Protein AF-A0A8T1XCQ8-F1 (afdb_monomer)

Organism: NCBI:txid109152

Sequence (102 aa):
MEADQSRLREYVTASRTLLNAAQDKGDVPDEIQRVQELVECLDNNAKKIAAALAANRRRGADTGADTTAQLLMEQKQYISKMMKLFEQLSNKESVASQAAQP

Secondary structure (DSSP, 8-state):
-HHHHHHHHHHHHHHHHHHHHHHTTT---HHHHHHHHHHHHHHHHHHHHHHHHHHHHHH--GGGHHHHHHHHHHHHHHHHHHHHHHHHHHHHHHHHHHHT--

Nearest PDB structures (foldseek):
  8szz-assembly1_R  TM=9.173E-01  e=1.543E+00  synthetic construct
  6msr-assembly1_B  TM=6.359E-01  e=7.732E-01  synthetic construct
  8dt0-assembly1_A  TM=6.681E-01  e=1.985E+00  synthetic construct
  2e9x-assembly1_A  TM=6.942E-01  e=5.777E+00  Homo sapiens

Structure (mmCIF, N/CA/C/O backbone):
data_AF-A0A8T1XCQ8-F1
#
_entry.id   AF-A0A8T1XCQ8-F1
#
loop_
_atom_site.group_PDB
_atom_site.id
_atom_site.type_symbol
_atom_site.label_atom_id
_atom_site.label_alt_id
_atom_site.label_comp_id
_atom_site.label_asym_id
_atom_site.label_entity_id
_atom_site.label_seq_id
_atom_site.pdbx_PDB_ins_code
_atom_site.Cartn_x
_atom_site.Cartn_y
_atom_site.Cartn_z
_atom_site.occupancy
_atom_site.B_iso_or_equiv
_atom_site.auth_seq_id
_atom_site.auth_comp_id
_atom_site.auth_asym_id
_atom_site.auth_atom_id
_atom_site.pdbx_PDB_model_num
ATOM 1 N N . MET A 1 1 ? 9.352 -15.071 -6.914 1.00 57.88 1 MET A N 1
ATOM 2 C CA . MET A 1 1 ? 9.074 -13.700 -7.400 1.00 57.88 1 MET A CA 1
ATOM 3 C C . MET A 1 1 ? 7.632 -13.537 -7.883 1.00 57.88 1 MET A C 1
ATOM 5 O O . MET A 1 1 ? 6.895 -12.862 -7.186 1.00 57.88 1 MET A O 1
ATOM 9 N N . GLU A 1 2 ? 7.183 -14.176 -8.975 1.00 57.50 2 GLU A N 1
ATOM 10 C CA . GLU A 1 2 ? 5.760 -14.120 -9.412 1.00 57.50 2 GLU A CA 1
ATOM 11 C C . GLU A 1 2 ? 4.790 -14.688 -8.352 1.00 57.50 2 GLU A C 1
ATOM 13 O O . GLU A 1 2 ? 3.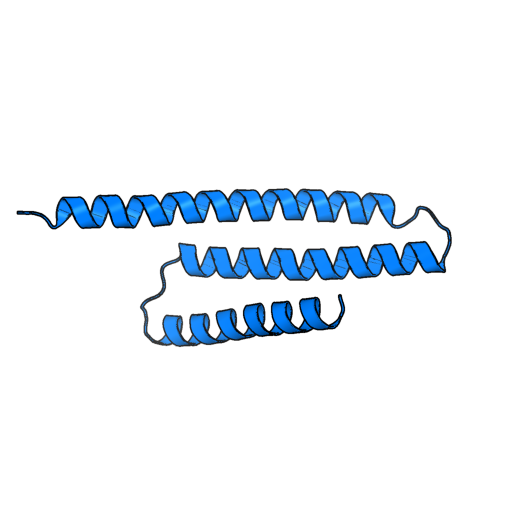792 -14.061 -8.007 1.00 57.50 2 GLU A O 1
ATOM 18 N N . ALA A 1 3 ? 5.131 -15.835 -7.752 1.00 62.53 3 ALA A N 1
ATOM 19 C CA . ALA A 1 3 ? 4.321 -16.458 -6.699 1.00 62.53 3 ALA A CA 1
ATOM 20 C C . ALA A 1 3 ? 4.194 -15.588 -5.430 1.00 62.53 3 ALA A C 1
ATOM 22 O O . ALA A 1 3 ? 3.142 -15.567 -4.795 1.00 62.53 3 ALA A O 1
ATOM 23 N N . ASP A 1 4 ? 5.242 -14.836 -5.079 1.00 68.12 4 ASP A N 1
ATOM 24 C CA . ASP A 1 4 ? 5.253 -13.972 -3.889 1.00 68.12 4 ASP A CA 1
ATOM 25 C C . ASP A 1 4 ? 4.395 -12.718 -4.099 1.00 68.12 4 ASP A C 1
ATOM 27 O O . ASP A 1 4 ? 3.681 -12.295 -3.190 1.00 68.12 4 ASP A O 1
ATOM 31 N N . GLN A 1 5 ? 4.398 -12.162 -5.317 1.00 68.00 5 GLN A N 1
ATOM 32 C CA . GLN A 1 5 ? 3.514 -11.054 -5.688 1.00 68.00 5 GLN A CA 1
ATOM 33 C C . GLN A 1 5 ? 2.043 -11.487 -5.752 1.00 68.00 5 GLN A C 1
ATOM 35 O O . GLN A 1 5 ? 1.173 -10.733 -5.316 1.00 68.00 5 GLN A O 1
ATOM 40 N N . SER A 1 6 ? 1.758 -12.706 -6.232 1.00 76.44 6 SER A N 1
ATOM 41 C CA . SER A 1 6 ? 0.397 -13.266 -6.226 1.00 76.44 6 SER A CA 1
ATOM 42 C C . SER A 1 6 ? -0.155 -13.381 -4.804 1.00 76.44 6 SER A C 1
ATOM 44 O O . SER A 1 6 ? -1.247 -12.889 -4.525 1.00 76.44 6 SER A O 1
ATOM 46 N N . ARG A 1 7 ? 0.634 -13.935 -3.872 1.00 84.75 7 ARG A N 1
ATOM 47 C CA . ARG A 1 7 ? 0.224 -14.077 -2.465 1.00 84.75 7 ARG A CA 1
ATOM 48 C C . ARG A 1 7 ? 0.046 -12.734 -1.767 1.00 84.75 7 ARG A C 1
ATOM 50 O O . ARG A 1 7 ? -0.919 -12.561 -1.032 1.00 84.75 7 ARG A O 1
ATOM 57 N N . LEU A 1 8 ? 0.938 -11.767 -2.003 1.00 83.75 8 LEU A N 1
ATOM 58 C CA . LEU A 1 8 ? 0.767 -10.415 -1.460 1.00 83.75 8 LEU A CA 1
ATOM 59 C C . LEU A 1 8 ? -0.566 -9.815 -1.914 1.00 83.75 8 LEU A C 1
ATOM 61 O O . LEU A 1 8 ? -1.312 -9.281 -1.098 1.00 83.75 8 LEU A O 1
ATOM 65 N N . ARG A 1 9 ? -0.898 -9.952 -3.200 1.00 85.19 9 ARG A N 1
ATOM 66 C CA . ARG A 1 9 ? -2.149 -9.432 -3.752 1.00 85.19 9 ARG A CA 1
ATOM 67 C C . ARG A 1 9 ? -3.381 -10.088 -3.137 1.00 85.19 9 ARG A C 1
ATOM 69 O O . ARG A 1 9 ? -4.359 -9.394 -2.855 1.00 85.19 9 ARG A O 1
ATOM 76 N N . GLU A 1 10 ? -3.331 -11.399 -2.928 1.00 87.75 10 GLU A N 1
ATOM 77 C CA . GLU A 1 10 ? -4.378 -12.142 -2.225 1.00 87.75 10 GLU A CA 1
ATOM 78 C C . GLU A 1 10 ? -4.565 -11.604 -0.805 1.00 87.75 10 GLU A C 1
ATOM 80 O O . GLU A 1 10 ? -5.693 -11.295 -0.429 1.00 87.75 10 GLU A O 1
ATOM 85 N N . TYR A 1 11 ? -3.479 -11.391 -0.054 1.00 88.25 11 TYR A N 1
ATOM 86 C CA . TYR A 1 11 ? -3.561 -10.829 1.295 1.00 88.25 11 TYR A CA 1
ATOM 87 C C . TYR A 1 11 ? -4.124 -9.408 1.309 1.00 88.25 11 TYR A C 1
ATOM 89 O O . TYR A 1 11 ? -5.043 -9.140 2.074 1.00 88.25 11 TYR A O 1
ATOM 97 N N . VAL A 1 12 ? -3.646 -8.511 0.440 1.00 90.25 12 VAL A N 1
ATOM 98 C CA . VAL A 1 12 ? -4.161 -7.131 0.366 1.00 90.25 12 VAL A CA 1
ATOM 99 C C . VAL A 1 12 ? -5.662 -7.121 0.061 1.00 90.25 12 VAL A C 1
ATOM 101 O O . VAL A 1 12 ? -6.422 -6.396 0.705 1.00 90.25 12 VAL A O 1
ATOM 104 N N . THR A 1 13 ? -6.102 -7.969 -0.872 1.00 91.00 13 THR A N 1
ATOM 105 C CA . THR A 1 13 ? -7.514 -8.078 -1.273 1.00 91.00 13 THR A CA 1
ATOM 106 C C . THR A 1 13 ? -8.377 -8.693 -0.168 1.00 91.00 13 THR A C 1
ATOM 108 O O . THR A 1 13 ? -9.467 -8.194 0.126 1.00 91.00 13 THR A O 1
ATOM 111 N N . ALA A 1 14 ? -7.898 -9.765 0.466 1.00 89.88 14 ALA A N 1
ATOM 112 C CA . ALA A 1 14 ? -8.591 -10.423 1.567 1.00 89.88 14 ALA A CA 1
ATOM 113 C C . ALA A 1 14 ? -8.742 -9.477 2.765 1.00 89.88 14 ALA A C 1
ATOM 115 O O . ALA A 1 14 ? -9.842 -9.352 3.301 1.00 89.88 14 ALA A O 1
ATOM 116 N N . SER A 1 15 ? -7.686 -8.742 3.126 1.00 90.75 15 SER A N 1
ATOM 117 C CA . SER A 1 15 ? -7.727 -7.753 4.205 1.00 90.75 15 SER A CA 1
ATOM 118 C C . SER A 1 15 ? -8.732 -6.637 3.931 1.00 90.75 15 SER A C 1
ATOM 120 O O . SER A 1 15 ? -9.530 -6.329 4.811 1.00 90.75 15 SER A O 1
ATOM 122 N N . ARG A 1 16 ? -8.793 -6.093 2.704 1.00 94.00 16 ARG A N 1
ATOM 123 C CA . ARG A 1 16 ? -9.830 -5.112 2.329 1.00 94.00 16 ARG A CA 1
ATOM 124 C C . ARG A 1 16 ? -11.240 -5.687 2.452 1.00 94.00 16 ARG A C 1
ATOM 126 O O . ARG A 1 16 ? -12.139 -5.012 2.937 1.00 94.00 16 ARG A O 1
ATOM 133 N N . THR A 1 17 ? -11.431 -6.933 2.027 1.00 92.50 17 THR A N 1
ATOM 134 C CA . THR A 1 17 ? -12.735 -7.608 2.095 1.00 92.50 17 THR A CA 1
ATOM 135 C C . THR A 1 17 ? -13.197 -7.774 3.542 1.00 92.50 17 THR A C 1
ATOM 137 O O . THR A 1 17 ? -14.332 -7.438 3.873 1.00 92.50 17 THR A O 1
ATOM 140 N N . LEU A 1 18 ? -12.306 -8.252 4.415 1.00 89.50 18 LEU A N 1
ATOM 141 C CA . LEU A 1 18 ? -12.586 -8.410 5.843 1.00 89.50 18 LEU A CA 1
ATOM 142 C C . LEU A 1 18 ? -12.851 -7.065 6.520 1.00 89.50 18 LEU A C 1
ATOM 144 O O . LEU A 1 18 ? -13.761 -6.963 7.338 1.00 89.50 18 LEU A O 1
ATOM 148 N N . LEU A 1 19 ? -12.089 -6.037 6.152 1.00 91.38 19 LEU A N 1
ATOM 149 C CA . LEU A 1 19 ? -12.243 -4.689 6.678 1.00 91.38 19 LEU A CA 1
ATOM 150 C C . LEU A 1 19 ? -13.607 -4.089 6.329 1.00 91.38 19 LEU A C 1
ATOM 152 O O . LEU A 1 19 ? -14.286 -3.593 7.220 1.00 91.38 19 LEU A O 1
ATOM 156 N N . ASN A 1 20 ? -14.041 -4.204 5.073 1.00 91.12 20 ASN A N 1
ATOM 157 C CA . ASN A 1 20 ? -15.367 -3.748 4.653 1.00 91.12 20 ASN A CA 1
ATOM 158 C C . ASN A 1 20 ? -16.471 -4.479 5.440 1.00 91.12 20 ASN A C 1
ATOM 160 O O . ASN A 1 20 ? -17.373 -3.851 5.983 1.00 91.12 20 ASN A O 1
ATOM 164 N N . ALA A 1 21 ? -16.349 -5.803 5.591 1.00 88.38 21 ALA A N 1
ATOM 165 C CA . ALA A 1 21 ? -17.307 -6.595 6.364 1.00 88.38 21 ALA A CA 1
ATOM 166 C C . ALA A 1 21 ? -17.329 -6.234 7.864 1.00 88.38 21 ALA A C 1
ATOM 168 O O . ALA A 1 21 ? -18.342 -6.442 8.534 1.00 88.38 21 ALA A O 1
ATOM 169 N N . ALA A 1 22 ? -16.217 -5.738 8.412 1.00 86.31 22 ALA A N 1
ATOM 170 C CA . ALA A 1 22 ? -16.142 -5.235 9.780 1.00 86.31 22 ALA A CA 1
ATOM 171 C C . ALA A 1 22 ? -16.720 -3.812 9.902 1.00 86.31 22 ALA A C 1
ATOM 173 O O . ALA A 1 22 ? -17.389 -3.512 10.890 1.00 86.31 22 ALA A O 1
ATOM 174 N N . GLN A 1 23 ? -16.542 -2.961 8.886 1.00 88.62 23 GLN A N 1
ATOM 175 C CA . GLN A 1 23 ? -17.154 -1.629 8.824 1.00 88.62 23 GLN A CA 1
ATOM 176 C C . GLN A 1 23 ? -18.678 -1.701 8.783 1.00 88.62 23 GLN A C 1
ATOM 178 O O . GLN A 1 23 ? -19.336 -0.949 9.497 1.00 88.62 23 GLN A O 1
ATOM 183 N N . ASP A 1 24 ? -19.235 -2.662 8.045 1.00 86.94 24 ASP A N 1
ATOM 184 C CA . ASP A 1 24 ? -20.681 -2.914 8.011 1.00 86.94 24 ASP A CA 1
ATOM 185 C C . ASP A 1 24 ? -21.246 -3.300 9.392 1.00 86.94 24 ASP A C 1
ATOM 187 O O . ASP A 1 24 ? -22.437 -3.135 9.657 1.00 86.94 24 ASP A O 1
ATOM 191 N N . LYS A 1 25 ? -20.389 -3.802 10.291 1.00 86.19 25 LYS A N 1
ATOM 192 C CA . LYS A 1 25 ? -20.727 -4.145 11.681 1.00 86.19 25 LYS A CA 1
ATOM 193 C C . LYS A 1 25 ? -20.452 -3.005 12.668 1.00 86.19 25 LYS A C 1
ATOM 195 O O . LYS A 1 25 ? -20.800 -3.139 13.837 1.00 86.19 25 LYS A O 1
ATOM 200 N N . GLY A 1 26 ? -19.875 -1.897 12.199 1.00 79.69 26 GLY A N 1
ATOM 201 C CA . GLY A 1 26 ? -19.688 -0.659 12.954 1.00 79.69 26 GLY A CA 1
ATOM 202 C C . GLY A 1 26 ? -18.443 -0.588 13.840 1.00 79.69 26 GLY A C 1
ATOM 203 O O . GLY A 1 26 ? -18.341 0.358 14.613 1.00 79.69 26 GLY A O 1
ATOM 204 N N . ASP A 1 27 ? -17.507 -1.539 13.745 1.00 75.69 27 ASP A N 1
ATOM 205 C CA . ASP A 1 27 ? -16.420 -1.672 14.729 1.00 75.69 27 ASP A CA 1
ATOM 206 C C . ASP A 1 27 ? -15.032 -1.744 14.077 1.00 75.69 27 ASP A C 1
ATOM 208 O O . ASP A 1 27 ? -14.320 -2.748 14.132 1.00 75.69 27 ASP A O 1
ATOM 212 N N . VAL A 1 28 ? -14.659 -0.668 13.379 1.00 82.75 28 VAL A N 1
ATOM 213 C CA . VAL A 1 28 ? -13.341 -0.534 12.749 1.00 82.75 28 VAL A CA 1
ATOM 214 C C . VAL A 1 28 ? -12.747 0.829 13.092 1.00 82.75 28 VAL A C 1
ATOM 216 O O . VAL A 1 28 ? -13.295 1.844 12.664 1.00 82.75 28 VAL A O 1
ATOM 219 N N . PRO A 1 29 ? -11.608 0.877 13.805 1.00 84.50 29 PRO A N 1
ATOM 220 C CA . PRO A 1 29 ? -10.896 2.124 14.043 1.00 84.50 29 PRO A CA 1
ATOM 221 C C . PRO A 1 29 ? -10.399 2.762 12.739 1.00 84.50 29 PRO A C 1
ATOM 223 O O . PRO A 1 29 ? -9.870 2.072 11.859 1.00 84.50 29 PRO A O 1
ATOM 226 N N . ASP A 1 30 ? -10.482 4.090 12.650 1.00 86.12 30 ASP A N 1
ATOM 227 C CA . ASP A 1 30 ? -10.008 4.872 11.499 1.00 86.12 30 ASP A CA 1
ATOM 228 C C . ASP A 1 30 ? -8.540 4.577 11.154 1.00 86.12 30 ASP A C 1
ATOM 230 O O . ASP A 1 30 ? -8.147 4.563 9.985 1.00 86.12 30 ASP A O 1
ATOM 234 N N . GLU A 1 31 ? -7.703 4.309 12.159 1.00 83.81 31 GLU A N 1
ATOM 235 C CA . GLU A 1 31 ? -6.300 3.966 11.948 1.00 83.81 31 GLU A CA 1
ATOM 236 C C . GLU A 1 31 ? -6.126 2.647 11.184 1.00 83.81 31 GLU A C 1
ATOM 238 O O . GLU A 1 31 ? -5.230 2.555 10.345 1.00 83.81 31 GLU A O 1
ATOM 243 N N . ILE A 1 32 ? -6.992 1.652 11.410 1.00 85.25 32 ILE A N 1
ATOM 244 C CA . ILE A 1 32 ? -6.957 0.363 10.700 1.00 85.25 32 ILE A CA 1
ATOM 245 C C . ILE A 1 32 ? -7.359 0.556 9.238 1.00 85.25 32 ILE A C 1
ATOM 247 O O . ILE A 1 32 ? -6.686 0.047 8.336 1.00 85.25 32 ILE A O 1
ATOM 251 N N . GLN A 1 33 ? -8.391 1.367 8.993 1.00 88.62 33 GLN A N 1
ATOM 252 C CA . GLN A 1 33 ? -8.776 1.773 7.642 1.00 88.62 33 GLN A CA 1
ATOM 253 C C . GLN A 1 33 ? -7.607 2.440 6.908 1.00 88.62 33 GLN A C 1
ATOM 255 O O . GLN A 1 33 ? -7.290 2.099 5.765 1.00 88.62 33 GLN A O 1
ATOM 260 N N . ARG A 1 34 ? -6.912 3.346 7.597 1.00 88.81 34 ARG A N 1
ATOM 261 C CA . ARG A 1 34 ? -5.791 4.095 7.034 1.00 88.81 34 ARG A CA 1
ATOM 262 C C . ARG A 1 34 ? -4.555 3.232 6.786 1.00 88.81 34 ARG A C 1
ATOM 264 O O . ARG A 1 34 ? -3.847 3.461 5.806 1.00 88.81 34 ARG A O 1
ATOM 271 N N . VAL A 1 35 ? -4.294 2.230 7.627 1.00 89.25 35 VAL A N 1
ATOM 272 C CA . VAL A 1 35 ? -3.243 1.230 7.377 1.00 89.25 35 VAL A CA 1
ATOM 273 C C . VAL A 1 35 ? -3.550 0.445 6.102 1.00 89.25 35 VAL A C 1
ATOM 275 O O . VAL A 1 35 ? -2.671 0.331 5.249 1.00 89.25 35 VAL A O 1
ATOM 278 N N . GLN A 1 36 ? -4.788 -0.024 5.916 1.00 92.38 36 GLN A N 1
ATOM 279 C CA . GLN A 1 36 ? -5.167 -0.760 4.706 1.00 92.38 36 GLN A CA 1
ATOM 280 C C . GLN A 1 36 ? -4.999 0.089 3.433 1.00 92.38 36 GLN A C 1
ATOM 282 O O . GLN A 1 36 ? -4.449 -0.388 2.441 1.00 92.38 36 GLN A O 1
ATOM 287 N N . GLU A 1 37 ? -5.404 1.361 3.459 1.00 92.62 37 GLU A N 1
ATOM 288 C CA . GLU A 1 37 ? -5.201 2.283 2.330 1.00 92.62 37 GLU A CA 1
ATOM 289 C C . GLU A 1 37 ? -3.714 2.471 1.990 1.00 92.62 37 GLU A C 1
ATOM 291 O O . GLU A 1 37 ? -3.330 2.490 0.818 1.00 92.62 37 GLU A O 1
ATOM 296 N N . LEU A 1 38 ? -2.851 2.575 3.005 1.00 90.06 38 LEU A N 1
ATOM 297 C CA . LEU A 1 38 ? -1.408 2.722 2.807 1.00 90.06 38 LEU A CA 1
ATOM 298 C C . LEU A 1 38 ? -0.768 1.446 2.243 1.00 90.06 38 LEU A C 1
ATOM 300 O O . LEU A 1 38 ? 0.117 1.541 1.391 1.00 90.06 38 LEU A O 1
ATOM 304 N N . VAL A 1 39 ? -1.225 0.266 2.670 1.00 91.56 39 VAL A N 1
ATOM 305 C CA . VAL A 1 39 ? -0.788 -1.026 2.117 1.00 91.56 39 VAL A CA 1
ATOM 306 C C . VAL A 1 39 ? -1.159 -1.140 0.635 1.00 91.56 39 VAL A C 1
ATOM 308 O O . VAL A 1 39 ? -0.325 -1.528 -0.183 1.00 91.56 39 VAL A O 1
ATOM 311 N N . GLU A 1 40 ? -2.370 -0.737 0.254 1.00 92.31 40 GLU A N 1
ATOM 312 C CA . GLU A 1 40 ? -2.800 -0.718 -1.150 1.00 92.31 40 GLU A CA 1
ATOM 313 C C . GLU A 1 40 ? -1.995 0.275 -1.996 1.00 92.31 40 GLU A C 1
ATOM 315 O O . GLU A 1 40 ? -1.635 -0.022 -3.139 1.00 92.31 40 GLU A O 1
ATOM 320 N N . CYS A 1 41 ? -1.652 1.438 -1.433 1.00 91.69 41 CYS A N 1
ATOM 321 C CA . CYS A 1 41 ? -0.751 2.391 -2.081 1.00 91.69 41 CYS A CA 1
ATOM 322 C C . CYS A 1 41 ? 0.640 1.783 -2.328 1.00 91.69 41 CYS A C 1
ATOM 324 O O . CYS A 1 41 ? 1.196 1.949 -3.417 1.00 91.69 41 CYS A O 1
ATOM 326 N N . LEU A 1 42 ? 1.193 1.041 -1.358 1.00 89.75 42 LEU A N 1
ATOM 327 C CA . LEU A 1 42 ? 2.473 0.347 -1.526 1.00 89.75 42 LEU A CA 1
ATOM 328 C C . LEU A 1 42 ? 2.426 -0.709 -2.632 1.00 89.75 42 LEU A C 1
ATOM 330 O O . LEU A 1 42 ? 3.316 -0.721 -3.485 1.00 89.75 42 LEU A O 1
ATOM 334 N N . ASP A 1 43 ? 1.397 -1.558 -2.639 1.00 90.00 43 ASP A N 1
ATOM 335 C CA . ASP A 1 43 ? 1.212 -2.596 -3.661 1.00 90.00 43 ASP A CA 1
ATOM 336 C C . ASP A 1 43 ? 1.099 -1.977 -5.066 1.00 90.00 43 ASP A C 1
ATOM 338 O O . ASP A 1 43 ? 1.759 -2.402 -6.019 1.00 90.00 43 ASP A O 1
ATOM 342 N N . ASN A 1 44 ? 0.341 -0.886 -5.198 1.00 91.56 44 ASN A N 1
ATOM 343 C CA . ASN A 1 44 ? 0.226 -0.163 -6.462 1.00 91.56 44 ASN A CA 1
ATOM 344 C C . ASN A 1 44 ? 1.553 0.464 -6.913 1.00 91.56 44 ASN A C 1
ATOM 346 O O . ASN A 1 44 ? 1.898 0.370 -8.096 1.00 91.56 44 ASN A O 1
ATOM 350 N N . ASN A 1 45 ? 2.328 1.059 -6.003 1.00 90.81 45 ASN A N 1
ATOM 351 C CA . ASN A 1 45 ? 3.640 1.603 -6.353 1.00 90.81 45 ASN A CA 1
ATOM 352 C C . ASN A 1 45 ? 4.629 0.499 -6.735 1.00 90.81 45 ASN A C 1
ATOM 354 O O . ASN A 1 45 ? 5.368 0.667 -7.704 1.00 90.81 45 ASN A O 1
ATOM 358 N N . ALA A 1 46 ? 4.603 -0.649 -6.054 1.00 89.25 46 ALA A N 1
ATOM 359 C CA . ALA A 1 46 ? 5.424 -1.803 -6.415 1.00 89.25 46 ALA A CA 1
ATOM 360 C C . ALA A 1 46 ? 5.136 -2.285 -7.850 1.00 89.25 46 ALA A C 1
ATOM 362 O O . ALA A 1 46 ? 6.072 -2.500 -8.624 1.00 89.25 46 ALA A O 1
ATOM 363 N N . LYS A 1 47 ? 3.859 -2.360 -8.255 1.00 89.81 47 LYS A N 1
ATOM 364 C CA . LYS A 1 47 ? 3.469 -2.709 -9.636 1.00 89.81 47 LYS A CA 1
ATOM 365 C C . LYS A 1 47 ? 3.958 -1.689 -10.660 1.00 89.81 47 LYS A C 1
ATOM 367 O O . LYS A 1 47 ? 4.484 -2.075 -11.702 1.00 89.81 47 LYS A O 1
ATOM 372 N N . LYS A 1 48 ? 3.807 -0.391 -10.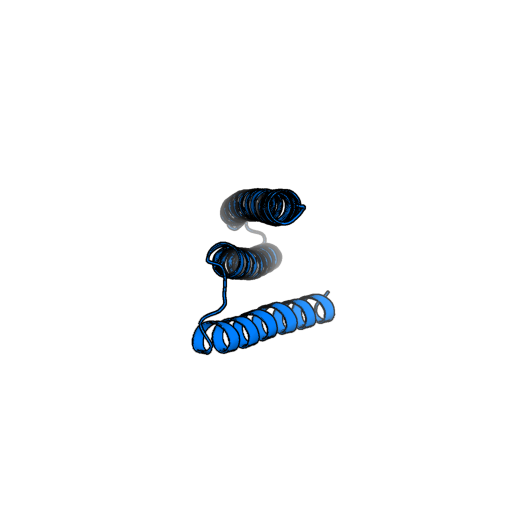375 1.00 89.31 48 LYS A N 1
ATOM 373 C CA . LYS A 1 48 ? 4.267 0.683 -11.272 1.00 89.31 48 LYS A CA 1
ATOM 374 C C . LYS A 1 48 ? 5.788 0.664 -11.443 1.00 89.31 48 LYS A C 1
ATOM 376 O O . LYS A 1 48 ? 6.265 0.790 -12.567 1.00 89.31 48 LYS A O 1
ATOM 381 N N . ILE A 1 49 ? 6.537 0.437 -10.360 1.00 87.31 49 ILE A N 1
ATO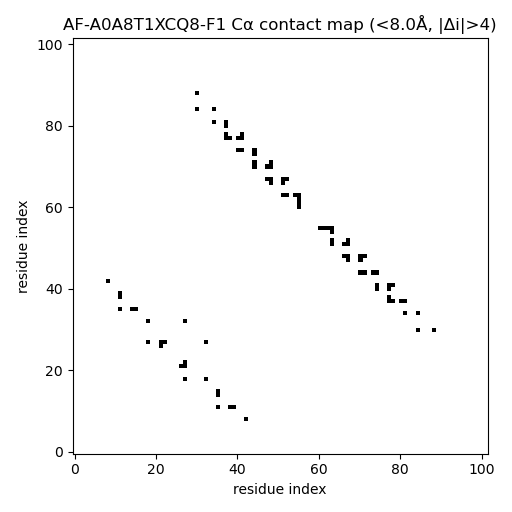M 382 C CA . ILE A 1 49 ? 7.997 0.274 -10.401 1.00 87.31 49 ILE A CA 1
ATOM 383 C C . ILE A 1 49 ? 8.367 -0.942 -11.254 1.00 87.31 49 ILE A C 1
ATOM 385 O O . ILE A 1 49 ? 9.176 -0.820 -12.170 1.00 87.31 49 ILE A O 1
ATOM 389 N N . ALA A 1 50 ? 7.746 -2.100 -11.014 1.00 87.62 50 ALA A N 1
ATOM 390 C CA . ALA A 1 50 ? 8.010 -3.306 -11.798 1.00 87.62 50 ALA A CA 1
ATOM 391 C C . ALA A 1 50 ? 7.742 -3.086 -13.300 1.00 87.62 50 ALA A C 1
ATOM 393 O O . ALA A 1 50 ? 8.554 -3.482 -14.139 1.00 87.62 50 ALA A O 1
ATOM 394 N N . ALA A 1 51 ? 6.649 -2.396 -13.642 1.00 86.44 51 ALA A N 1
ATOM 395 C CA . ALA A 1 51 ? 6.316 -2.045 -15.020 1.00 86.44 51 ALA A CA 1
ATOM 396 C C . ALA A 1 51 ? 7.342 -1.085 -15.650 1.00 86.44 51 ALA A C 1
ATOM 398 O O . ALA A 1 51 ? 7.778 -1.319 -16.779 1.00 86.44 51 ALA A O 1
ATOM 399 N N . ALA A 1 52 ? 7.766 -0.044 -14.925 1.00 85.00 52 ALA A N 1
ATOM 400 C CA . ALA A 1 52 ? 8.779 0.907 -15.386 1.00 85.00 52 ALA A CA 1
ATOM 401 C C . ALA A 1 52 ? 10.137 0.224 -15.623 1.00 85.00 52 ALA A C 1
ATOM 403 O O . ALA A 1 52 ? 10.760 0.414 -16.669 1.00 85.00 52 ALA A O 1
ATOM 404 N N . LEU A 1 53 ? 10.558 -0.651 -14.705 1.00 84.50 53 LEU A N 1
ATOM 405 C CA . LEU A 1 53 ? 11.788 -1.436 -14.839 1.00 84.50 53 LEU A CA 1
ATOM 406 C C . LEU A 1 53 ? 11.727 -2.400 -16.034 1.00 84.50 53 LEU A C 1
ATOM 408 O O . LEU A 1 53 ? 12.684 -2.496 -16.806 1.00 84.50 53 LEU A O 1
ATOM 412 N N . ALA A 1 54 ? 10.596 -3.084 -16.233 1.00 84.88 54 ALA A N 1
ATOM 413 C CA . ALA A 1 54 ? 10.395 -3.963 -17.383 1.00 84.88 54 ALA A CA 1
ATOM 414 C C . ALA A 1 54 ? 10.414 -3.189 -18.715 1.00 84.88 54 ALA A C 1
ATOM 416 O O . ALA A 1 54 ? 10.969 -3.677 -19.703 1.00 84.88 54 ALA A O 1
ATOM 417 N N . ALA A 1 55 ? 9.843 -1.980 -18.745 1.00 79.94 55 ALA A N 1
ATOM 418 C CA . ALA A 1 55 ? 9.864 -1.102 -19.912 1.00 79.94 55 ALA A CA 1
ATOM 419 C C . ALA A 1 55 ? 11.284 -0.610 -20.238 1.00 79.94 55 ALA A C 1
ATOM 421 O O . ALA A 1 55 ? 11.706 -0.723 -21.393 1.00 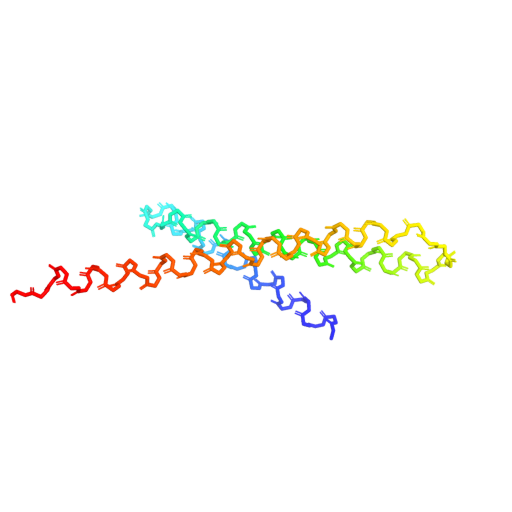79.94 55 ALA A O 1
ATOM 422 N N . ASN A 1 56 ? 12.046 -0.161 -19.233 1.00 80.38 56 ASN A N 1
ATOM 423 C CA . ASN A 1 56 ? 13.446 0.248 -19.401 1.00 80.38 56 ASN A CA 1
ATOM 424 C C . ASN A 1 56 ? 14.310 -0.902 -19.933 1.00 80.38 56 ASN A C 1
ATOM 426 O O . ASN A 1 56 ? 15.058 -0.718 -20.893 1.00 80.38 56 ASN A O 1
ATOM 430 N N . ARG A 1 57 ? 14.149 -2.119 -19.390 1.00 77.88 57 ARG A N 1
ATOM 431 C CA . ARG A 1 57 ? 14.893 -3.304 -19.852 1.00 77.88 57 ARG A CA 1
ATOM 432 C C . ARG A 1 57 ? 14.627 -3.639 -21.323 1.00 77.88 57 ARG A C 1
ATOM 434 O O . ARG A 1 57 ? 15.524 -4.121 -22.004 1.00 77.88 57 ARG A O 1
ATOM 441 N N . ARG A 1 58 ? 13.404 -3.409 -21.814 1.00 75.25 58 ARG A N 1
ATOM 442 C CA . ARG A 1 58 ? 13.017 -3.700 -23.207 1.00 75.25 58 ARG A CA 1
ATOM 443 C C . ARG A 1 58 ? 13.456 -2.624 -24.198 1.00 75.25 58 ARG A C 1
ATOM 445 O O . ARG A 1 58 ? 13.672 -2.949 -25.359 1.00 75.25 58 ARG A O 1
ATOM 452 N N . ARG A 1 59 ? 13.523 -1.358 -23.774 1.00 67.88 59 ARG A N 1
ATOM 453 C CA . ARG A 1 59 ? 13.744 -0.209 -24.672 1.00 67.88 59 ARG A CA 1
ATOM 454 C C . ARG A 1 59 ? 15.147 0.393 -24.600 1.00 67.88 59 ARG A C 1
ATOM 456 O O . ARG A 1 59 ? 15.454 1.237 -25.431 1.00 67.88 59 ARG A O 1
ATOM 463 N N . GLY A 1 60 ? 15.981 -0.020 -23.641 1.00 62.09 60 GLY A N 1
ATOM 464 C CA . GLY A 1 60 ? 17.358 0.471 -23.502 1.00 62.09 60 GLY A CA 1
ATOM 465 C C . GLY A 1 60 ? 17.469 1.981 -23.253 1.00 62.09 60 GLY A C 1
ATOM 466 O O . GLY A 1 60 ? 18.542 2.543 -23.433 1.00 62.09 60 GLY A O 1
ATOM 467 N N . ALA A 1 61 ? 16.369 2.637 -22.872 1.00 61.97 61 ALA A N 1
ATOM 468 C CA . ALA A 1 61 ? 16.276 4.082 -22.714 1.00 61.97 61 ALA A CA 1
ATOM 469 C C . ALA A 1 61 ? 16.082 4.461 -21.240 1.00 61.97 61 ALA A C 1
ATOM 471 O O . ALA A 1 61 ? 15.341 3.799 -20.514 1.00 61.97 61 ALA A O 1
ATOM 472 N N . ASP A 1 62 ? 16.701 5.570 -20.837 1.00 64.6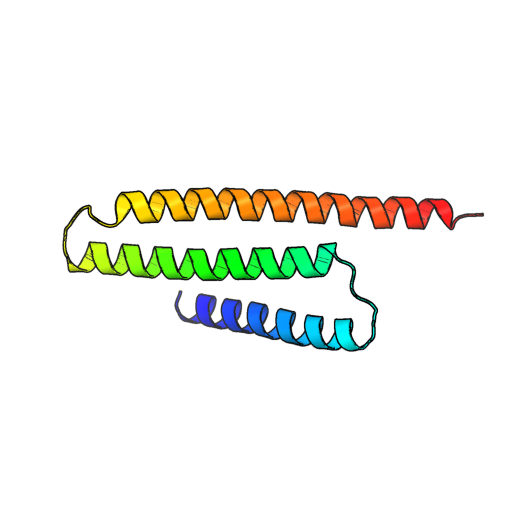9 62 ASP A N 1
ATOM 473 C CA . ASP A 1 62 ? 16.727 6.137 -19.477 1.00 64.69 62 ASP A CA 1
ATOM 474 C C . ASP A 1 62 ? 15.380 6.753 -19.023 1.00 64.69 62 ASP A C 1
ATOM 476 O O . ASP A 1 62 ? 15.257 7.404 -17.992 1.00 64.69 62 ASP A O 1
ATOM 480 N N . THR A 1 63 ? 14.309 6.544 -19.791 1.00 65.88 63 THR A N 1
ATOM 481 C CA . THR A 1 63 ? 13.027 7.252 -19.635 1.00 65.88 63 THR A CA 1
ATOM 482 C C . THR A 1 63 ? 12.220 6.864 -18.391 1.00 65.88 63 THR A C 1
ATOM 484 O O . THR A 1 63 ? 11.247 7.535 -18.066 1.00 65.88 63 THR A O 1
ATOM 487 N N . GLY A 1 64 ? 12.575 5.772 -17.707 1.00 72.69 64 GLY A N 1
ATOM 488 C CA . GLY A 1 64 ? 11.861 5.277 -16.520 1.00 72.69 64 GLY A CA 1
ATOM 489 C C . GLY A 1 64 ? 12.548 5.541 -15.176 1.00 72.69 64 GLY A C 1
ATOM 490 O O . GLY A 1 64 ? 11.986 5.171 -14.141 1.00 72.69 64 GLY A O 1
ATOM 491 N N . ALA A 1 65 ? 13.750 6.130 -15.166 1.00 80.69 65 ALA A N 1
ATOM 492 C CA . ALA A 1 65 ? 14.532 6.325 -13.941 1.00 80.69 65 ALA A CA 1
ATOM 493 C C . ALA A 1 65 ? 13.861 7.326 -12.986 1.00 80.69 65 ALA A C 1
ATOM 495 O O . ALA A 1 65 ? 13.616 6.990 -11.826 1.00 80.69 65 ALA A O 1
ATOM 496 N N . ASP A 1 66 ? 13.455 8.492 -13.494 1.00 83.38 66 ASP A N 1
ATOM 497 C CA . ASP A 1 66 ? 12.790 9.533 -12.698 1.00 83.38 66 ASP A CA 1
ATOM 498 C C . ASP A 1 66 ? 11.451 9.061 -12.123 1.00 83.38 66 ASP A C 1
ATOM 500 O O . ASP A 1 66 ? 11.169 9.250 -10.939 1.00 83.38 66 ASP A O 1
ATOM 504 N N . THR A 1 67 ? 10.637 8.368 -12.927 1.00 84.31 67 THR A N 1
ATOM 505 C CA . THR A 1 67 ? 9.376 7.775 -12.456 1.00 84.31 67 THR A CA 1
ATOM 506 C C . THR A 1 67 ? 9.623 6.736 -11.364 1.00 84.31 67 THR A C 1
ATOM 508 O O . THR A 1 67 ? 8.912 6.707 -10.361 1.00 84.31 67 THR A O 1
ATOM 511 N N . THR A 1 68 ? 10.650 5.896 -11.518 1.00 86.50 68 THR A N 1
ATOM 512 C CA . THR A 1 68 ? 11.009 4.900 -10.499 1.00 86.50 68 THR A CA 1
ATOM 513 C C . THR A 1 68 ? 11.463 5.576 -9.203 1.00 86.50 68 THR A C 1
ATOM 515 O O . THR A 1 68 ? 11.021 5.183 -8.124 1.00 86.50 68 THR A O 1
ATOM 518 N N . ALA A 1 69 ? 12.285 6.625 -9.292 1.00 88.56 69 ALA A N 1
ATOM 519 C CA . ALA A 1 69 ? 12.749 7.388 -8.136 1.00 88.56 69 ALA A CA 1
ATOM 520 C C . ALA A 1 69 ? 11.590 8.058 -7.376 1.00 88.56 69 ALA A C 1
ATOM 522 O O . ALA A 1 69 ? 11.529 7.970 -6.147 1.00 88.56 69 ALA A O 1
ATOM 523 N N . GLN A 1 70 ? 10.634 8.659 -8.091 1.00 89.94 70 GLN A N 1
ATOM 524 C CA . GLN A 1 70 ? 9.432 9.249 -7.490 1.00 89.94 70 GLN A CA 1
ATOM 525 C C . GLN A 1 70 ? 8.590 8.202 -6.748 1.00 89.94 70 GLN A C 1
ATOM 527 O O . GLN A 1 70 ? 8.249 8.397 -5.581 1.00 89.94 70 GLN A O 1
ATOM 532 N N . LEU A 1 71 ? 8.324 7.052 -7.374 1.00 89.62 71 LEU A N 1
ATOM 533 C CA . LEU A 1 71 ? 7.534 5.976 -6.762 1.00 89.62 71 LEU A CA 1
ATOM 534 C C . LEU A 1 71 ? 8.213 5.376 -5.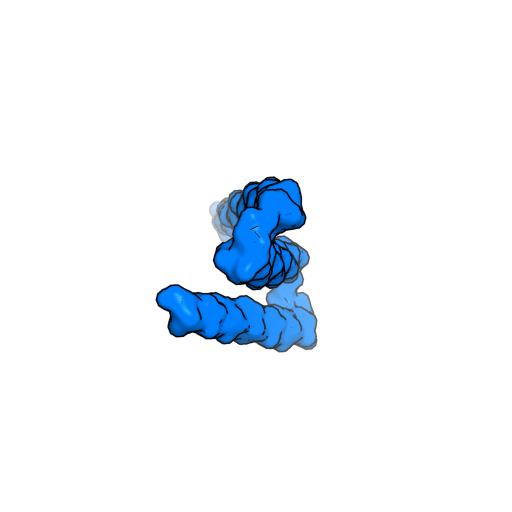519 1.00 89.62 71 LEU A C 1
ATOM 536 O O . LEU A 1 71 ? 7.529 5.016 -4.556 1.00 89.62 71 LEU A O 1
ATOM 540 N N . LEU A 1 72 ? 9.548 5.287 -5.510 1.00 90.81 72 LEU A N 1
ATOM 541 C CA . LEU A 1 72 ? 10.327 4.864 -4.339 1.00 90.81 72 LEU A CA 1
ATOM 542 C C . LEU A 1 72 ? 10.250 5.888 -3.198 1.00 90.81 72 LEU A C 1
ATOM 544 O O . LEU A 1 72 ? 10.136 5.512 -2.028 1.00 90.81 72 LEU A O 1
ATOM 548 N N . MET A 1 73 ? 10.272 7.183 -3.520 1.00 93.06 73 MET A N 1
ATOM 549 C CA . MET A 1 73 ? 10.103 8.246 -2.529 1.00 93.06 73 MET A CA 1
ATOM 550 C C . MET A 1 73 ? 8.706 8.201 -1.895 1.00 93.06 73 MET A C 1
ATOM 552 O O . MET A 1 73 ? 8.586 8.289 -0.671 1.00 93.06 73 MET A O 1
ATOM 556 N N . GLU A 1 74 ? 7.664 7.985 -2.698 1.00 90.31 74 GLU A N 1
ATOM 557 C CA . GLU A 1 74 ? 6.300 7.765 -2.209 1.00 90.31 74 GLU A CA 1
ATOM 558 C C . GLU A 1 74 ? 6.197 6.507 -1.334 1.00 90.31 74 GLU A C 1
ATOM 560 O O . GLU A 1 74 ? 5.633 6.578 -0.240 1.00 90.31 74 GLU A O 1
ATOM 565 N N . GLN A 1 75 ? 6.804 5.378 -1.739 1.00 91.00 75 GLN A N 1
ATOM 566 C CA . GLN A 1 75 ? 6.834 4.167 -0.905 1.00 91.00 75 GLN A CA 1
ATOM 567 C C . GLN A 1 75 ? 7.411 4.454 0.482 1.00 91.00 75 GLN A C 1
ATOM 569 O O . GLN A 1 75 ? 6.811 4.089 1.495 1.00 91.00 75 GLN A O 1
ATOM 574 N N . LYS A 1 76 ? 8.550 5.154 0.546 1.00 91.56 76 LYS A N 1
ATOM 575 C CA . LYS A 1 76 ? 9.179 5.532 1.817 1.00 91.56 76 LYS A CA 1
ATOM 576 C C . LYS A 1 76 ? 8.235 6.360 2.694 1.00 91.56 76 LYS A C 1
ATOM 578 O O . LYS A 1 76 ? 8.173 6.149 3.909 1.00 91.56 76 LYS A O 1
ATOM 583 N N . GLN A 1 77 ? 7.495 7.296 2.101 1.00 93.44 77 GLN A N 1
ATOM 584 C CA . GLN A 1 77 ? 6.516 8.106 2.829 1.00 93.44 77 GLN A CA 1
ATOM 585 C C . GLN A 1 77 ? 5.349 7.265 3.357 1.00 93.44 77 GLN A C 1
ATOM 587 O O . GLN A 1 77 ? 4.941 7.461 4.503 1.00 93.44 77 GLN A O 1
ATOM 592 N N . TYR A 1 78 ? 4.825 6.322 2.569 1.00 91.25 78 TYR A N 1
ATOM 593 C CA . TYR A 1 78 ? 3.747 5.435 3.011 1.00 91.25 78 TYR A CA 1
ATOM 594 C C . TYR A 1 78 ? 4.193 4.508 4.147 1.00 91.25 78 TYR A C 1
ATOM 596 O O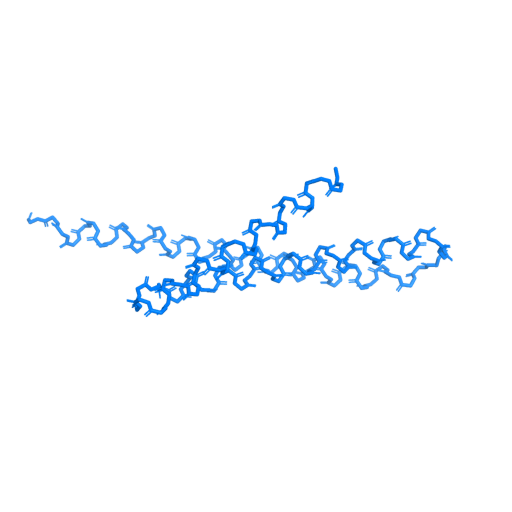 . TYR A 1 78 ? 3.498 4.432 5.159 1.00 91.25 78 TYR A O 1
ATOM 604 N N . ILE A 1 79 ? 5.381 3.897 4.046 1.00 89.69 79 ILE A N 1
ATOM 605 C CA . ILE A 1 79 ? 5.972 3.080 5.124 1.00 89.69 79 ILE A CA 1
ATOM 606 C C . I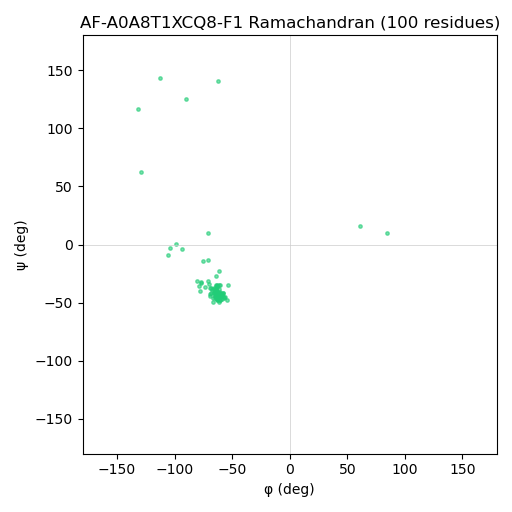LE A 1 79 ? 6.108 3.905 6.408 1.00 89.69 79 ILE A C 1
ATOM 608 O O . ILE A 1 79 ? 5.684 3.471 7.478 1.00 89.69 79 ILE A O 1
ATOM 612 N N . SER A 1 80 ? 6.618 5.136 6.298 1.00 92.56 80 SER A N 1
ATOM 613 C CA . SER A 1 80 ? 6.770 6.032 7.452 1.00 92.56 80 SER A CA 1
ATOM 614 C C . SER A 1 80 ? 5.426 6.366 8.110 1.00 92.56 80 SER A C 1
ATOM 616 O O . SER A 1 80 ? 5.341 6.459 9.332 1.00 92.56 80 SER A O 1
ATOM 618 N N . LYS A 1 81 ? 4.361 6.554 7.317 1.00 90.88 81 LYS A N 1
ATOM 619 C CA . LYS A 1 81 ? 3.004 6.799 7.833 1.00 90.88 81 LYS A CA 1
ATOM 620 C C . LYS A 1 81 ? 2.434 5.564 8.535 1.00 90.88 81 LYS A C 1
ATOM 622 O O . LYS A 1 81 ? 1.863 5.714 9.609 1.00 90.88 81 LYS A O 1
ATOM 627 N N . MET A 1 82 ? 2.629 4.367 7.977 1.00 89.50 82 MET A N 1
ATOM 628 C CA . MET A 1 82 ? 2.202 3.114 8.612 1.00 89.50 82 MET A CA 1
ATOM 629 C C . MET A 1 82 ? 2.894 2.880 9.952 1.00 89.50 82 MET A C 1
ATOM 631 O O . MET A 1 82 ? 2.218 2.559 10.922 1.00 89.50 82 MET A O 1
ATOM 635 N N . MET A 1 83 ? 4.208 3.106 10.039 1.00 89.06 83 MET A N 1
ATOM 636 C CA . MET A 1 83 ? 4.939 2.982 11.305 1.00 89.06 83 MET A CA 1
ATOM 637 C C . MET A 1 83 ? 4.385 3.912 12.390 1.00 89.06 83 MET A C 1
ATOM 639 O O . MET A 1 83 ? 4.206 3.485 13.525 1.00 89.06 83 MET A O 1
ATOM 643 N N . LYS A 1 84 ? 4.060 5.161 12.036 1.00 89.38 84 LYS A N 1
ATOM 644 C CA . LYS A 1 84 ? 3.448 6.115 12.974 1.00 89.38 84 LYS A CA 1
ATOM 645 C C . LYS A 1 84 ? 2.060 5.672 13.435 1.00 89.38 84 LYS A C 1
ATOM 647 O O . LYS A 1 84 ? 1.745 5.810 14.610 1.00 89.38 84 LYS A O 1
ATOM 652 N N . LEU A 1 85 ? 1.236 5.144 12.528 1.00 88.00 85 LEU A N 1
ATOM 653 C CA . LEU A 1 85 ? -0.080 4.603 12.887 1.00 88.00 85 LEU A CA 1
ATOM 654 C C . LEU A 1 85 ? 0.055 3.391 13.813 1.00 88.00 85 LEU A C 1
ATOM 656 O O . LEU A 1 85 ? -0.680 3.284 14.787 1.00 88.00 85 LEU A O 1
ATOM 660 N N . PHE A 1 86 ? 1.024 2.514 13.549 1.00 84.44 86 PHE A N 1
ATOM 661 C CA . PHE A 1 86 ? 1.304 1.366 14.407 1.00 84.44 86 PHE A CA 1
ATOM 662 C C . PHE A 1 86 ? 1.740 1.794 15.814 1.00 84.44 86 PHE A C 1
ATOM 664 O O . PHE A 1 86 ? 1.229 1.276 16.801 1.00 84.44 86 PHE A O 1
ATOM 671 N N . GLU A 1 87 ? 2.620 2.791 15.920 1.00 84.81 87 GLU A N 1
ATOM 672 C CA . GLU A 1 87 ? 3.023 3.381 17.201 1.00 84.81 87 GLU A CA 1
ATOM 673 C C . GLU A 1 87 ? 1.823 3.987 17.953 1.00 84.81 87 GLU A C 1
ATOM 675 O O . GLU A 1 87 ? 1.646 3.748 19.146 1.00 84.81 87 GLU A O 1
ATOM 680 N N . GLN A 1 88 ? 0.947 4.717 17.256 1.00 82.69 88 GLN A N 1
ATOM 681 C CA . GLN A 1 88 ? -0.276 5.278 17.844 1.00 82.69 88 GLN A CA 1
ATOM 682 C C . GLN A 1 88 ? -1.224 4.195 18.370 1.00 82.69 88 GLN A C 1
ATOM 684 O O . GLN A 1 88 ? -1.747 4.330 19.476 1.00 82.69 88 GLN A O 1
ATOM 689 N N . LEU A 1 89 ? -1.431 3.126 17.599 1.00 78.94 89 LEU A N 1
ATOM 690 C CA . LEU A 1 89 ? -2.272 1.994 17.990 1.00 78.94 89 LEU A CA 1
ATOM 691 C C . LEU A 1 89 ? -1.689 1.244 19.194 1.00 78.94 89 LEU A C 1
ATOM 693 O O . LEU A 1 89 ? -2.401 1.014 20.170 1.00 78.94 89 LEU A O 1
ATOM 697 N N . SER A 1 90 ? -0.385 0.958 19.175 1.00 78.88 90 SER A N 1
ATOM 698 C CA . SER A 1 90 ? 0.312 0.289 20.280 1.00 78.88 90 SER A CA 1
ATOM 699 C C . SER A 1 90 ? 0.258 1.101 21.578 1.00 78.88 90 SER A C 1
ATOM 701 O O . SER A 1 90 ? 0.163 0.534 22.666 1.00 78.88 90 SER A O 1
ATOM 703 N N . ASN A 1 91 ? 0.297 2.432 21.482 1.00 74.56 91 ASN A N 1
ATOM 704 C CA . ASN A 1 91 ? 0.193 3.308 22.645 1.00 74.56 91 ASN A CA 1
ATOM 705 C C . ASN A 1 91 ? -1.254 3.429 23.155 1.00 74.56 91 ASN A C 1
ATOM 707 O O . ASN A 1 91 ? -1.465 3.534 24.363 1.00 74.56 91 ASN A O 1
ATOM 711 N N . LYS A 1 92 ? -2.265 3.377 22.275 1.00 66.00 92 LYS A N 1
ATOM 712 C CA . LYS A 1 92 ? -3.684 3.413 22.674 1.00 66.00 92 LYS A CA 1
ATOM 713 C C . LYS A 1 92 ? -4.089 2.194 23.509 1.00 66.00 92 LYS A C 1
ATOM 715 O O . LYS A 1 92 ? -4.746 2.374 24.533 1.00 66.00 92 LYS A O 1
ATOM 720 N N . GLU A 1 93 ? -3.658 0.987 23.138 1.00 57.38 93 GLU A N 1
ATOM 721 C CA . GLU A 1 93 ? -3.899 -0.225 23.944 1.00 57.38 93 GLU A CA 1
ATOM 722 C C . GLU A 1 93 ? -3.215 -0.152 25.321 1.00 57.38 93 GLU A C 1
ATOM 724 O O . GLU A 1 93 ? -3.791 -0.575 26.328 1.00 57.38 93 GLU A O 1
ATOM 729 N N . SER A 1 94 ? -2.023 0.456 25.395 1.00 52.31 94 SER A N 1
ATOM 730 C CA . SER A 1 94 ? -1.300 0.663 26.657 1.00 52.31 94 SER A CA 1
ATOM 731 C C . SER A 1 94 ? -2.023 1.625 27.607 1.00 52.31 94 SER A C 1
ATOM 733 O O . SER A 1 94 ? -2.010 1.408 28.818 1.00 52.31 94 SER A O 1
ATOM 735 N N . VAL A 1 95 ? -2.653 2.684 27.088 1.00 52.00 95 VAL A N 1
ATOM 736 C CA . VAL A 1 95 ? -3.389 3.665 27.906 1.00 52.00 95 VAL A CA 1
ATOM 737 C C . VAL A 1 95 ? -4.758 3.119 28.330 1.00 52.00 95 VAL A C 1
ATOM 739 O O . VAL A 1 95 ? -5.148 3.284 29.484 1.00 52.00 95 VAL A O 1
ATOM 742 N N . ALA A 1 96 ? -5.463 2.406 27.443 1.00 52.47 96 ALA A N 1
ATOM 743 C CA . ALA A 1 96 ? -6.733 1.754 27.775 1.00 52.47 96 ALA A CA 1
ATOM 744 C C . ALA A 1 96 ? -6.568 0.662 28.851 1.00 52.47 96 ALA A C 1
ATOM 746 O O . ALA A 1 96 ? -7.408 0.543 29.741 1.00 52.47 96 ALA A O 1
ATOM 747 N N . SER A 1 97 ? -5.457 -0.083 28.822 1.00 53.50 97 SER A N 1
ATOM 748 C CA . SER A 1 97 ? -5.151 -1.115 29.824 1.00 53.50 97 SER A CA 1
ATOM 749 C C . SER A 1 97 ? -4.794 -0.539 31.201 1.00 53.50 97 SER A C 1
ATOM 751 O O . SER A 1 97 ? -5.099 -1.162 32.214 1.00 53.50 97 SER A O 1
ATOM 753 N N . GLN A 1 98 ? -4.187 0.653 31.261 1.00 48.78 98 GLN A N 1
ATOM 754 C CA . GLN A 1 98 ? -3.882 1.343 32.525 1.00 48.78 98 GLN A CA 1
ATOM 755 C C . GLN A 1 98 ? -5.114 2.007 33.153 1.00 48.78 98 GLN A C 1
ATOM 757 O O . GLN A 1 98 ? -5.223 2.054 34.372 1.00 48.78 98 GLN A O 1
ATOM 762 N N . ALA A 1 99 ? -6.063 2.485 32.344 1.00 51.41 99 ALA A N 1
ATOM 763 C CA . ALA A 1 99 ? -7.305 3.091 32.834 1.00 51.41 99 ALA A CA 1
ATOM 764 C C . ALA A 1 99 ? -8.337 2.067 33.360 1.00 51.41 99 ALA A C 1
ATOM 766 O O . ALA A 1 99 ? -9.305 2.456 34.008 1.00 51.41 99 ALA A O 1
ATOM 767 N N . ALA A 1 100 ? -8.149 0.773 33.073 1.00 52.22 100 ALA A N 1
ATOM 7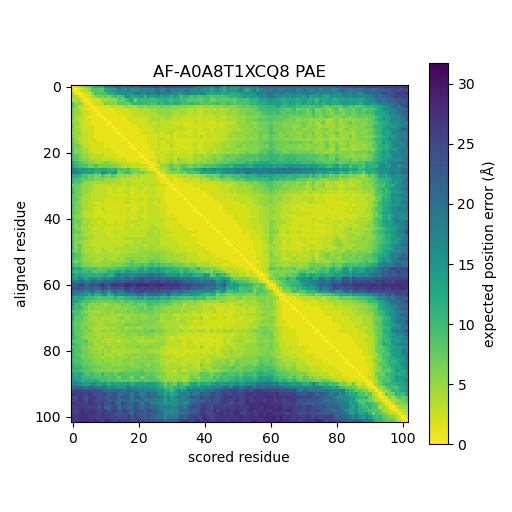68 C CA . ALA A 1 100 ? -9.043 -0.314 33.478 1.00 52.22 100 ALA A CA 1
ATOM 769 C C . ALA A 1 100 ? -8.574 -1.085 34.732 1.00 52.22 100 ALA A C 1
ATOM 771 O O . ALA A 1 100 ? -9.240 -2.036 35.143 1.00 52.22 100 ALA A O 1
ATOM 772 N N . GLN A 1 101 ? -7.442 -0.708 35.339 1.00 43.00 101 GLN A N 1
ATOM 773 C CA . GLN A 1 101 ? -6.991 -1.271 36.616 1.00 43.00 101 GLN A CA 1
ATOM 774 C C . GLN A 1 101 ? -7.563 -0.441 37.787 1.00 43.00 101 GLN A C 1
ATOM 776 O O . GLN A 1 101 ? -7.391 0.778 37.772 1.00 43.00 101 GLN A O 1
ATOM 781 N N . PRO A 1 102 ? -8.277 -1.068 38.747 1.00 49.47 102 PRO A N 1
ATOM 782 C CA . PRO A 1 102 ? -8.913 -0.382 39.876 1.00 49.47 102 PRO A CA 1
ATOM 783 C C . PRO A 1 102 ? -7.921 0.156 40.914 1.00 49.47 102 PRO A C 1
ATOM 785 O O . PRO A 1 102 ? -6.823 -0.433 41.056 1.00 49.47 102 PRO A O 1
#

Solvent-accessible surface area (backbone atoms only — not comparable to full-atom values): 5678 Å² total; per-residue (Å²): 108,73,69,56,54,53,52,51,50,52,49,57,52,49,51,52,53,54,47,53,62,33,48,79,71,71,71,62,62,68,64,59,57,51,42,54,54,40,52,53,51,42,55,52,38,53,51,53,38,53,50,35,53,55,49,28,73,74,65,80,45,81,83,33,54,65,61,40,53,51,43,52,54,49,42,54,52,39,54,55,50,43,53,52,48,50,52,53,52,60,50,49,56,55,52,56,58,60,73,70,59,132

Radius of gyration: 18.25 Å; Cα contacts (8 Å, |Δi|>4): 46; chains: 1; bounding box: 38×26×64 Å

Mean predicted aligned error: 8.58 Å

Foldseek 3Di:
DVVVLVVLVVVLVVLVVVQVVVVVVVDDDPLSVLLSVLSVLLNVLVVVLVVLVVVCVVPVDPVSVVVNVVSVVSNVVSVVSNVVSVVVVVVVVVVVVVVPDD

pLDDT: mean 81.01, std 12.98, range [43.0, 94.0]